Protein AF-A0AB39QPD4-F1 (afdb_monomer)

Mean predicted aligned error: 7.65 Å

Organism: NCBI:txid3238631

Sequence (115 aa):
MNHADDDAVPVLRWARVRLLGEWDIMGAGAATGVLGSAAGCPEFAMLSLDGNVILRGTTWQESIGSLVVPDPHRVQIIRDYMARRSANPRTPAAERAEGESWLRTHPPEQVPEPE

Structure (mmCIF, N/CA/C/O backbone):
data_AF-A0AB39QPD4-F1
#
_entry.id   AF-A0AB39QPD4-F1
#
loop_
_atom_site.group_PDB
_atom_site.id
_atom_site.type_symbol
_atom_site.label_atom_id
_atom_site.label_alt_id
_atom_site.label_comp_id
_atom_site.label_asym_id
_atom_site.label_entity_id
_atom_site.label_seq_id
_atom_site.pdbx_PDB_ins_code
_atom_site.Cartn_x
_atom_site.Cartn_y
_atom_site.Cartn_z
_atom_site.occupancy
_atom_site.B_iso_or_equiv
_atom_site.auth_seq_id
_atom_site.auth_comp_id
_atom_site.auth_asym_id
_atom_site.auth_atom_id
_atom_site.pdbx_PDB_model_num
ATOM 1 N N . MET A 1 1 ? 6.451 1.425 29.395 1.00 39.31 1 MET A N 1
ATOM 2 C CA . MET A 1 1 ? 7.369 0.565 28.622 1.00 39.31 1 MET A CA 1
ATOM 3 C C . MET A 1 1 ? 7.796 1.392 27.425 1.00 39.31 1 MET A C 1
ATOM 5 O O . MET A 1 1 ? 6.931 1.797 26.664 1.00 39.31 1 MET A O 1
ATOM 9 N N . ASN A 1 2 ? 9.060 1.806 27.376 1.00 30.95 2 ASN A N 1
ATOM 10 C CA . ASN A 1 2 ? 9.556 2.777 26.402 1.00 30.95 2 ASN A CA 1
ATOM 11 C C . ASN A 1 2 ? 9.930 2.006 25.125 1.00 30.95 2 ASN A C 1
ATOM 13 O O . ASN A 1 2 ? 10.890 1.248 25.147 1.00 30.95 2 ASN A O 1
ATOM 17 N N . HIS A 1 3 ? 9.146 2.119 24.049 1.00 48.78 3 HIS A N 1
ATOM 18 C CA . HIS A 1 3 ? 9.441 1.464 22.758 1.00 48.78 3 HIS A CA 1
ATOM 19 C C . HIS A 1 3 ? 10.639 2.091 22.017 1.00 48.78 3 HIS A C 1
ATOM 21 O O . HIS A 1 3 ? 11.009 1.617 20.952 1.00 48.78 3 HIS A O 1
ATOM 27 N N . ALA A 1 4 ? 11.239 3.153 22.564 1.00 50.22 4 ALA A N 1
ATOM 28 C CA . ALA A 1 4 ? 12.327 3.893 21.929 1.00 50.22 4 ALA A CA 1
ATOM 29 C C . ALA A 1 4 ? 13.728 3.277 22.123 1.00 50.22 4 ALA A C 1
ATOM 31 O O . ALA A 1 4 ? 14.661 3.758 21.495 1.00 50.22 4 ALA A O 1
ATOM 32 N N . ASP A 1 5 ? 13.874 2.254 22.977 1.00 44.41 5 ASP A N 1
ATOM 33 C CA . ASP A 1 5 ? 15.171 1.625 23.304 1.00 44.41 5 ASP A CA 1
ATOM 34 C C . ASP A 1 5 ? 15.418 0.288 22.579 1.00 44.41 5 ASP A C 1
ATOM 36 O O . ASP A 1 5 ? 16.436 -0.362 22.814 1.00 44.41 5 ASP A O 1
ATOM 40 N N . ASP A 1 6 ? 14.505 -0.153 21.709 1.00 50.00 6 ASP A N 1
ATOM 41 C CA . ASP A 1 6 ? 14.725 -1.359 20.908 1.00 50.00 6 ASP A CA 1
ATOM 42 C C . ASP A 1 6 ? 15.326 -0.960 19.550 1.00 50.00 6 ASP A C 1
ATOM 44 O O . ASP A 1 6 ? 14.621 -0.750 18.565 1.00 50.00 6 ASP A O 1
ATOM 48 N N . ASP A 1 7 ? 16.656 -0.826 19.507 1.00 50.78 7 ASP A N 1
ATOM 49 C CA . ASP A 1 7 ? 17.461 -0.568 18.294 1.00 50.78 7 ASP A CA 1
ATOM 50 C C . ASP A 1 7 ? 17.337 -1.684 17.226 1.00 50.78 7 ASP A C 1
ATOM 52 O O . ASP A 1 7 ? 17.967 -1.637 16.161 1.00 50.78 7 ASP A O 1
ATOM 56 N N . ALA A 1 8 ? 16.533 -2.719 17.480 1.00 60.41 8 ALA A N 1
ATOM 57 C CA . ALA A 1 8 ? 16.198 -3.729 16.497 1.00 60.41 8 ALA A CA 1
ATOM 58 C C . ALA A 1 8 ? 15.292 -3.124 15.415 1.00 60.41 8 ALA A C 1
ATOM 60 O O . ALA A 1 8 ? 14.085 -2.972 15.590 1.00 60.41 8 ALA A O 1
ATOM 61 N N . VAL A 1 9 ? 15.877 -2.815 14.253 1.00 58.16 9 VAL A N 1
ATOM 62 C CA . VAL A 1 9 ? 15.120 -2.436 13.051 1.00 58.16 9 VAL A CA 1
ATOM 63 C C . VAL A 1 9 ? 13.998 -3.462 12.835 1.00 58.16 9 VAL A C 1
ATOM 65 O O . VAL A 1 9 ? 14.299 -4.649 12.652 1.00 58.16 9 VAL A O 1
ATOM 68 N N . PRO A 1 10 ? 12.716 -3.051 12.852 1.00 64.06 10 PRO A N 1
ATOM 69 C CA . PRO A 1 10 ? 11.614 -3.991 12.756 1.00 64.06 10 PRO A CA 1
ATOM 70 C C . PRO A 1 10 ? 11.706 -4.767 11.446 1.00 64.06 10 PRO A C 1
ATOM 72 O O . PRO A 1 10 ? 11.881 -4.213 10.356 1.00 64.06 10 PRO A O 1
ATOM 75 N N . VAL A 1 11 ? 11.600 -6.088 11.555 1.00 71.19 11 VAL A N 1
ATOM 76 C CA . VAL A 1 11 ? 11.657 -6.970 10.397 1.00 71.19 11 VAL A CA 1
ATOM 77 C C . VAL A 1 11 ? 10.329 -6.881 9.654 1.00 71.19 11 VAL A C 1
ATOM 79 O O . VAL A 1 11 ? 9.347 -7.518 10.027 1.00 71.19 11 VAL A O 1
ATOM 82 N N . LEU A 1 12 ? 10.310 -6.107 8.571 1.00 75.88 12 LEU A N 1
ATOM 83 C CA . LEU A 1 12 ? 9.141 -5.997 7.704 1.00 75.88 12 LE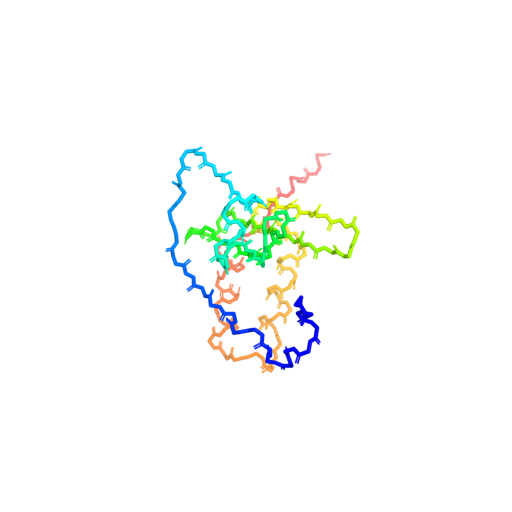U A CA 1
ATOM 84 C C . LEU A 1 12 ? 8.866 -7.341 7.010 1.00 75.88 12 LEU A C 1
ATOM 86 O O . LEU A 1 12 ? 9.754 -7.969 6.419 1.00 75.88 12 LEU A O 1
ATOM 90 N N . ARG A 1 13 ? 7.615 -7.798 7.094 1.00 79.25 13 ARG A N 1
ATOM 91 C CA . ARG A 1 13 ? 7.140 -9.051 6.499 1.00 79.25 13 ARG A CA 1
ATOM 92 C C . ARG A 1 13 ? 5.840 -8.797 5.749 1.00 79.25 13 ARG A C 1
ATOM 94 O O . ARG A 1 13 ? 4.942 -8.142 6.266 1.00 79.25 13 ARG A O 1
ATOM 101 N N . TRP A 1 14 ? 5.726 -9.368 4.554 1.00 86.69 14 TRP A N 1
ATOM 102 C CA . TRP A 1 14 ? 4.451 -9.450 3.850 1.00 86.69 14 TRP A CA 1
ATOM 103 C C . TRP A 1 14 ? 3.678 -10.675 4.331 1.00 86.69 14 TRP A C 1
ATOM 105 O O . TRP A 1 14 ? 4.209 -11.786 4.337 1.00 86.69 14 TRP A O 1
ATOM 115 N N . ALA A 1 15 ? 2.414 -10.475 4.698 1.00 84.88 15 ALA A N 1
ATOM 116 C CA . ALA A 1 15 ? 1.475 -11.543 5.009 1.00 84.88 15 ALA A CA 1
ATOM 117 C C . ALA A 1 15 ? 0.264 -11.439 4.080 1.00 84.88 15 ALA A C 1
ATOM 119 O O . ALA A 1 15 ? -0.278 -10.355 3.858 1.00 84.88 15 ALA A O 1
ATOM 120 N N . ARG A 1 16 ? -0.178 -12.575 3.536 1.00 89.06 16 ARG A N 1
ATOM 121 C CA . ARG A 1 16 ? -1.414 -12.624 2.754 1.00 89.06 16 ARG A CA 1
ATOM 122 C C . ARG A 1 16 ? -2.603 -12.637 3.709 1.00 89.06 16 ARG A C 1
ATOM 124 O O . ARG A 1 16 ? -2.754 -13.571 4.490 1.00 89.06 16 ARG A O 1
ATOM 131 N N . VAL A 1 17 ? -3.466 -11.636 3.591 1.00 81.31 17 VAL A N 1
ATOM 132 C CA . VAL A 1 17 ? -4.702 -11.512 4.373 1.00 81.31 17 VAL A CA 1
ATOM 133 C C . VAL A 1 17 ? -5.919 -11.489 3.450 1.00 81.31 17 VAL A C 1
ATOM 135 O O . VAL A 1 17 ? -5.795 -11.271 2.244 1.00 81.31 17 VAL A O 1
ATOM 138 N N . ARG A 1 18 ? -7.109 -11.738 4.002 1.00 82.56 18 ARG A N 1
ATOM 139 C CA . ARG A 1 18 ? -8.385 -11.617 3.284 1.00 82.56 18 ARG A CA 1
ATOM 140 C C . ARG A 1 18 ? -9.208 -10.513 3.915 1.00 82.56 18 ARG A C 1
ATOM 142 O O . ARG A 1 18 ? -9.426 -10.577 5.119 1.00 82.56 18 ARG A O 1
ATOM 149 N N . LEU A 1 19 ? -9.755 -9.620 3.089 1.00 74.12 19 LEU A N 1
ATOM 150 C CA . LEU A 1 19 ? -10.734 -8.628 3.521 1.00 74.12 19 LEU A CA 1
ATOM 151 C C . LEU A 1 19 ? -12.044 -9.286 4.025 1.00 74.12 19 LEU A C 1
ATOM 153 O O . LEU A 1 19 ? -12.710 -10.023 3.297 1.00 74.12 19 LEU A O 1
ATOM 157 N N . LEU A 1 20 ? -12.381 -9.079 5.302 1.00 81.69 20 LEU A N 1
ATOM 158 C CA . LEU A 1 20 ? -13.738 -9.173 5.875 1.00 81.69 20 LEU A CA 1
ATOM 159 C C . LEU A 1 20 ? -14.641 -8.005 5.411 1.00 81.69 20 LEU A C 1
ATOM 161 O O . LEU A 1 20 ? -14.138 -7.038 4.851 1.00 81.69 20 LEU A O 1
ATOM 165 N N . GLY A 1 21 ? -15.955 -8.087 5.647 1.00 80.81 21 GLY A N 1
ATOM 166 C CA . GLY A 1 21 ? -16.896 -7.008 5.298 1.00 80.81 21 GLY A CA 1
ATOM 167 C C . GLY A 1 21 ? -16.747 -5.743 6.155 1.00 80.81 21 GLY A C 1
ATOM 168 O O . GLY A 1 21 ? -16.984 -4.647 5.663 1.00 80.81 21 GLY A O 1
ATOM 169 N N . GLU A 1 22 ? -16.288 -5.890 7.399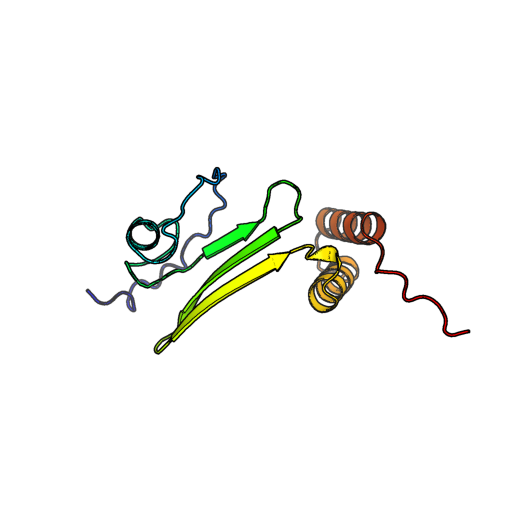 1.00 83.56 22 GLU A N 1
ATOM 170 C CA . GLU A 1 22 ? -15.992 -4.795 8.329 1.00 83.56 22 GLU A CA 1
ATOM 171 C C . GLU A 1 22 ? -14.591 -4.978 8.911 1.00 83.56 22 GLU A C 1
ATOM 173 O O . GLU A 1 22 ? -14.159 -6.109 9.160 1.00 83.56 22 GLU A O 1
ATOM 178 N N . TRP A 1 23 ? -13.860 -3.871 9.056 1.00 80.44 23 TRP A N 1
ATOM 179 C CA . TRP A 1 23 ? -12.446 -3.867 9.420 1.00 80.44 23 TRP A CA 1
ATOM 180 C C . TRP A 1 23 ? -12.168 -2.863 10.519 1.00 80.44 23 TRP A C 1
ATOM 182 O O . TRP A 1 23 ? -12.382 -1.666 10.341 1.00 80.44 23 TRP A O 1
ATOM 192 N N . ASP A 1 24 ? -11.583 -3.348 11.608 1.00 86.56 24 ASP A N 1
ATOM 193 C CA . ASP A 1 24 ? -10.990 -2.495 12.623 1.00 86.56 24 ASP A CA 1
ATOM 194 C C . ASP A 1 24 ? -9.474 -2.394 12.404 1.00 86.56 24 ASP A C 1
ATOM 196 O O . ASP A 1 24 ? -8.687 -3.123 13.002 1.00 86.56 24 ASP A O 1
ATOM 200 N N . ILE A 1 25 ? -9.061 -1.512 11.490 1.00 85.75 25 ILE A N 1
ATOM 201 C CA . ILE A 1 25 ? -7.641 -1.303 11.153 1.00 85.75 25 ILE A CA 1
ATOM 202 C C . ILE A 1 25 ? -6.899 -0.380 12.123 1.00 85.75 25 ILE A C 1
ATOM 204 O O . ILE A 1 25 ? -5.681 -0.263 12.033 1.00 85.75 25 ILE A O 1
ATOM 208 N N . MET A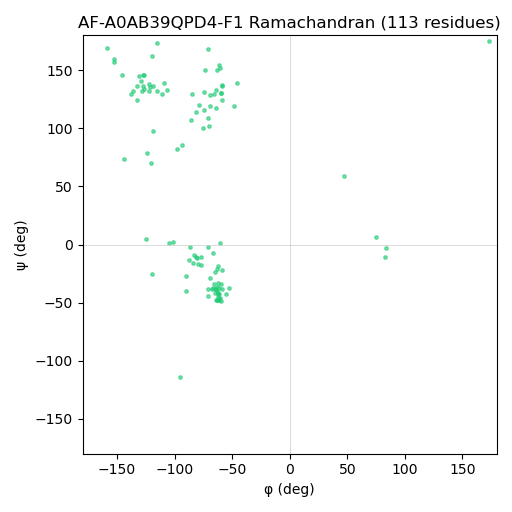 1 26 ? -7.622 0.306 13.009 1.00 87.75 26 MET A N 1
ATOM 209 C CA . MET A 1 26 ? -7.069 1.346 13.881 1.00 87.75 26 MET A CA 1
ATOM 210 C C . MET A 1 26 ? -7.232 1.026 15.368 1.00 87.75 26 MET A C 1
ATOM 212 O O . MET A 1 26 ? -6.441 1.515 16.157 1.00 87.75 26 MET A O 1
ATOM 216 N N . GLY A 1 27 ? -8.209 0.219 15.770 1.00 89.00 27 GLY A N 1
ATOM 217 C CA . GLY A 1 27 ? -8.478 -0.182 17.149 1.00 89.00 27 GLY A CA 1
ATOM 218 C C . GLY A 1 27 ? -7.843 -1.526 17.507 1.00 89.00 27 GLY A C 1
ATOM 219 O O . GLY A 1 27 ? -6.621 -1.663 17.559 1.00 89.00 27 GLY A O 1
ATOM 220 N N . ALA A 1 28 ? -8.673 -2.534 17.771 1.00 88.75 28 ALA A N 1
ATOM 221 C CA . ALA A 1 28 ? -8.250 -3.868 18.179 1.00 88.75 28 ALA A CA 1
ATOM 222 C C . ALA A 1 28 ? -7.354 -4.551 17.137 1.00 88.75 28 ALA A C 1
ATOM 224 O O . ALA A 1 28 ? -6.424 -5.257 17.517 1.00 88.75 28 ALA A O 1
ATOM 225 N N . GLY A 1 29 ? -7.578 -4.317 15.838 1.00 85.75 29 GLY A N 1
ATOM 226 C CA . GLY A 1 29 ? -6.713 -4.867 14.791 1.00 85.75 29 GLY A CA 1
ATOM 227 C C . GLY A 1 29 ? -5.300 -4.284 14.820 1.00 85.75 29 GLY A C 1
ATOM 228 O O . GLY A 1 29 ? -4.338 -5.033 14.651 1.00 85.75 29 GLY A O 1
ATOM 229 N N . ALA A 1 30 ? -5.148 -2.989 15.116 1.00 88.88 30 ALA A N 1
ATOM 230 C CA . ALA A 1 30 ? -3.835 -2.370 15.307 1.00 88.88 30 ALA A CA 1
ATOM 231 C C . ALA A 1 30 ? -3.112 -2.951 16.533 1.00 88.88 30 ALA A C 1
ATOM 233 O O . ALA A 1 30 ? -1.927 -3.253 16.462 1.00 88.88 30 ALA A O 1
ATOM 234 N N . ALA A 1 31 ? -3.835 -3.244 17.618 1.00 89.19 31 ALA A N 1
ATOM 235 C CA . ALA A 1 31 ? -3.267 -3.857 18.822 1.00 89.19 31 ALA A CA 1
ATOM 236 C C . ALA A 1 31 ? -2.761 -5.307 18.640 1.00 89.19 31 ALA A C 1
ATOM 238 O O . ALA A 1 31 ? -2.151 -5.856 19.555 1.00 89.19 31 ALA A O 1
ATOM 239 N N . THR A 1 32 ? -2.998 -5.946 17.486 1.00 85.56 32 THR A N 1
ATOM 240 C CA . THR A 1 32 ? -2.517 -7.315 17.210 1.00 85.56 32 THR A CA 1
ATOM 241 C C . THR A 1 32 ? -1.029 -7.396 16.859 1.00 85.56 32 THR A C 1
ATOM 243 O O . THR A 1 32 ? -0.500 -8.501 16.757 1.00 85.56 32 THR A O 1
ATOM 246 N N . GLY A 1 33 ? -0.361 -6.264 16.610 1.00 83.00 33 GLY A N 1
ATOM 247 C CA . GLY A 1 33 ? 1.009 -6.237 16.088 1.00 83.00 33 GLY A CA 1
ATOM 248 C C . GLY A 1 33 ? 1.105 -6.388 14.563 1.00 83.00 33 GLY A C 1
ATOM 249 O O . GLY A 1 33 ? 2.176 -6.199 13.997 1.00 83.00 33 GLY A O 1
ATOM 250 N N . VAL A 1 34 ? 0.005 -6.737 13.876 1.00 82.81 34 VAL A N 1
ATOM 251 C CA . VAL A 1 34 ? -0.015 -6.919 12.409 1.00 82.81 34 VAL A CA 1
ATOM 252 C C . VAL A 1 34 ? -0.362 -5.623 11.681 1.00 82.81 34 VAL A C 1
ATOM 254 O O . VAL A 1 34 ? 0.205 -5.333 10.631 1.00 82.81 34 VAL A O 1
ATOM 257 N N . LEU A 1 35 ? -1.316 -4.860 12.218 1.00 87.19 35 LEU A N 1
ATOM 258 C CA . LEU A 1 35 ? -1.786 -3.603 11.625 1.00 87.19 35 LEU A CA 1
ATOM 259 C C . LEU A 1 35 ? -1.258 -2.375 12.369 1.00 87.19 35 LEU A C 1
ATOM 261 O O . LEU A 1 35 ? -1.623 -1.257 12.030 1.00 87.19 35 LEU A O 1
ATOM 265 N N . GLY A 1 36 ? -0.445 -2.553 13.403 1.00 89.62 36 GLY A N 1
ATOM 266 C CA . GLY A 1 36 ? -0.027 -1.458 14.261 1.00 89.62 36 GLY A CA 1
ATOM 267 C C . GLY A 1 36 ? 0.760 -1.917 15.473 1.00 89.62 36 GLY A C 1
ATOM 268 O O . GLY A 1 36 ? 0.900 -3.114 15.718 1.00 89.62 36 GLY A O 1
ATOM 269 N N . SER A 1 37 ? 1.254 -0.946 16.232 1.00 89.19 37 SER A N 1
ATOM 270 C CA . SER A 1 37 ? 1.976 -1.165 17.488 1.00 89.19 37 SER A CA 1
ATOM 271 C C . SER A 1 37 ? 1.040 -1.196 18.705 1.00 89.19 37 SER A C 1
ATOM 273 O O . SER A 1 37 ? 1.327 -1.854 19.704 1.00 89.19 37 SER A O 1
ATOM 275 N N . ALA A 1 38 ? -0.104 -0.511 18.624 1.00 90.94 38 ALA A N 1
ATOM 276 C CA . ALA A 1 38 ? -1.108 -0.420 19.681 1.00 90.94 38 ALA A CA 1
ATOM 277 C C . ALA A 1 38 ? -2.482 -0.019 19.118 1.00 90.94 38 ALA A C 1
ATOM 279 O O . ALA A 1 38 ? -2.598 0.422 17.974 1.00 90.94 38 ALA A O 1
ATOM 280 N N . ALA A 1 39 ? -3.533 -0.121 19.938 1.00 92.00 39 ALA A N 1
ATOM 281 C CA . ALA A 1 39 ? -4.824 0.478 19.607 1.00 92.00 39 ALA A CA 1
ATOM 282 C C . ALA A 1 39 ? -4.673 2.000 19.438 1.00 92.00 39 ALA A C 1
ATOM 284 O O . ALA A 1 39 ? -4.087 2.673 20.281 1.00 92.00 39 ALA A O 1
ATOM 285 N N . GLY A 1 40 ? -5.200 2.529 18.340 1.00 91.69 40 GLY A N 1
ATOM 286 C CA . GLY A 1 40 ? -5.003 3.907 17.900 1.00 91.69 40 GLY A CA 1
ATOM 287 C C . GLY A 1 40 ? -3.707 4.133 17.114 1.00 91.69 40 GLY A C 1
ATOM 288 O O . GLY A 1 40 ? -3.498 5.239 16.634 1.00 91.69 40 GLY A O 1
ATOM 289 N N . CYS A 1 41 ? -2.852 3.121 16.935 1.00 93.19 41 CYS A N 1
ATOM 290 C CA . CYS A 1 41 ? -1.544 3.275 16.294 1.00 93.19 41 CYS A CA 1
ATOM 291 C C . CYS A 1 41 ? -1.392 2.405 15.032 1.00 93.19 41 CYS A C 1
ATOM 293 O O . CYS A 1 41 ? -0.660 1.413 15.077 1.00 93.19 41 CYS A O 1
ATOM 295 N N . PRO A 1 42 ? -2.089 2.706 13.914 1.00 92.56 42 PRO A N 1
ATOM 296 C CA . PRO A 1 42 ? -1.938 1.940 12.683 1.00 92.56 42 PRO A CA 1
ATOM 297 C C . PRO A 1 42 ? -0.563 2.157 12.030 1.00 92.56 42 PRO A C 1
ATOM 299 O O . PRO A 1 42 ? -0.157 3.285 11.758 1.00 92.56 42 PRO A O 1
ATOM 302 N N . GLU A 1 43 ? 0.136 1.075 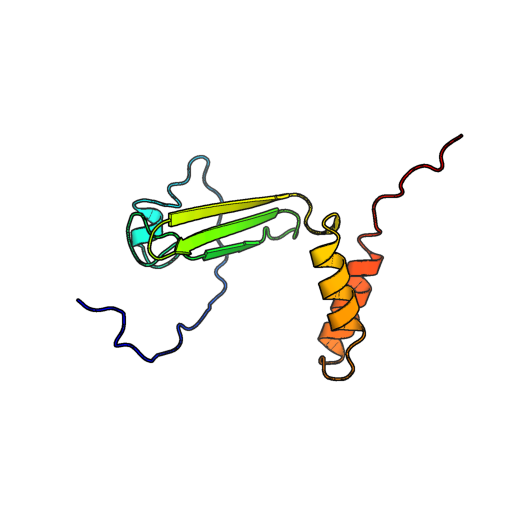11.700 1.00 91.44 43 GLU A N 1
ATOM 303 C CA . GLU A 1 43 ? 1.498 1.112 11.144 1.00 91.44 43 GLU A CA 1
ATOM 304 C C . GLU A 1 43 ? 1.679 0.001 10.104 1.00 91.44 43 GLU A C 1
ATOM 306 O O . GLU A 1 43 ? 2.310 -1.025 10.346 1.00 91.44 43 GLU A O 1
ATOM 311 N N . PHE A 1 44 ? 1.076 0.176 8.927 1.00 90.00 44 PHE A N 1
ATOM 312 C CA . PHE A 1 44 ? 1.078 -0.870 7.906 1.00 90.00 44 PHE A CA 1
ATOM 313 C C . PHE A 1 44 ? 0.970 -0.328 6.482 1.00 90.00 44 PHE A C 1
ATOM 315 O O . PHE A 1 44 ? 0.472 0.773 6.230 1.00 90.00 44 PHE A O 1
ATOM 322 N N . ALA A 1 45 ? 1.391 -1.163 5.534 1.00 92.44 45 ALA A N 1
ATOM 323 C CA . ALA A 1 45 ? 1.104 -1.013 4.116 1.00 92.44 45 ALA A CA 1
ATOM 324 C C . ALA A 1 45 ? 0.500 -2.317 3.584 1.00 92.44 45 ALA A C 1
ATOM 326 O O . ALA A 1 45 ? 0.969 -3.410 3.900 1.00 92.44 45 ALA A O 1
ATOM 327 N N . MET A 1 46 ? -0.540 -2.194 2.770 1.00 92.00 46 MET A N 1
ATOM 328 C CA . MET A 1 46 ? -1.192 -3.295 2.074 1.00 92.00 46 MET A CA 1
ATOM 329 C C . MET A 1 46 ? -1.265 -2.997 0.586 1.00 92.00 46 MET A C 1
ATOM 331 O O . MET A 1 46 ? -1.470 -1.854 0.179 1.00 92.00 46 MET A O 1
ATOM 335 N N . LEU A 1 47 ? -1.147 -4.058 -0.202 1.00 93.69 47 LEU A N 1
ATOM 336 C CA . LEU A 1 47 ? -1.355 -4.063 -1.640 1.00 93.69 47 LEU A CA 1
ATOM 337 C C . LEU A 1 47 ? -2.333 -5.195 -1.959 1.00 93.69 47 LEU A C 1
ATOM 339 O O . LEU A 1 47 ? -2.170 -6.314 -1.462 1.00 93.69 47 LEU A O 1
ATOM 343 N N . SER A 1 48 ? -3.357 -4.912 -2.758 1.00 93.56 48 SER A N 1
ATOM 344 C CA . SER A 1 48 ? -4.244 -5.956 -3.267 1.00 93.56 48 SER A CA 1
ATOM 345 C C . SER A 1 48 ? -3.465 -6.929 -4.162 1.00 93.56 48 SER A C 1
ATOM 347 O O . SER A 1 48 ? -2.485 -6.563 -4.803 1.00 93.56 48 SER A O 1
ATOM 349 N N . LEU A 1 49 ? -3.880 -8.198 -4.221 1.00 93.12 49 LEU A N 1
ATOM 350 C CA . LEU A 1 49 ? -3.140 -9.216 -4.987 1.00 93.12 49 LEU A CA 1
ATOM 351 C C . LEU A 1 49 ? -3.123 -8.955 -6.499 1.00 93.12 49 LEU A C 1
ATOM 353 O O . LEU A 1 49 ? -2.231 -9.437 -7.189 1.00 93.12 49 LEU A O 1
ATOM 357 N N . ASP A 1 50 ? -4.106 -8.211 -6.997 1.00 91.12 50 ASP A N 1
ATOM 358 C CA . ASP A 1 50 ? -4.185 -7.729 -8.376 1.00 91.12 50 ASP A CA 1
ATOM 359 C C . ASP A 1 50 ? -3.442 -6.396 -8.595 1.00 91.12 50 ASP A C 1
ATOM 361 O O . ASP A 1 50 ? -3.383 -5.908 -9.717 1.00 91.12 50 ASP A O 1
ATOM 365 N N . GLY A 1 51 ? -2.867 -5.805 -7.543 1.00 90.06 51 GLY A N 1
ATOM 366 C CA . GLY A 1 51 ? -2.090 -4.568 -7.600 1.00 90.06 51 GLY A CA 1
ATOM 367 C C . GLY A 1 51 ? -2.910 -3.283 -7.765 1.00 90.06 51 GLY A C 1
ATOM 368 O O . GLY A 1 51 ? -2.323 -2.215 -7.932 1.00 90.06 51 GLY A O 1
ATOM 369 N N . ASN A 1 52 ? -4.242 -3.359 -7.712 1.00 92.56 52 ASN A N 1
ATOM 370 C CA . ASN A 1 52 ? -5.136 -2.236 -8.004 1.00 92.56 52 ASN A CA 1
ATOM 371 C C . ASN A 1 52 ? -5.450 -1.327 -6.811 1.00 92.56 52 ASN A C 1
ATOM 373 O O . ASN A 1 52 ? -5.985 -0.241 -7.009 1.00 92.56 52 ASN A O 1
ATOM 377 N N . VAL A 1 53 ? -5.140 -1.726 -5.577 1.00 93.62 53 VAL A N 1
ATOM 378 C CA . VAL A 1 53 ? -5.4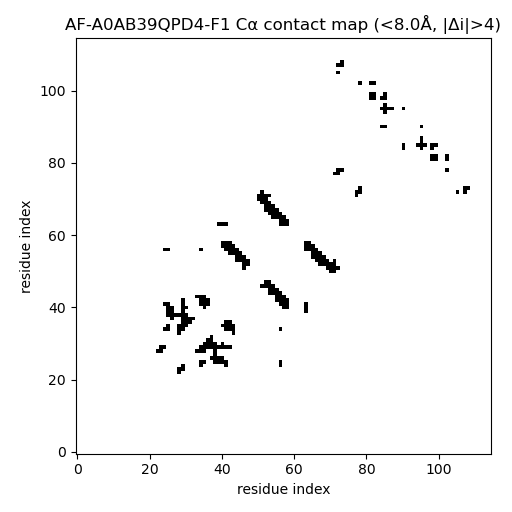00 -0.901 -4.390 1.00 93.62 53 VAL A CA 1
ATOM 379 C C . VAL A 1 53 ? -4.218 -0.956 -3.435 1.00 93.62 53 VAL A C 1
ATOM 381 O O . VAL A 1 53 ? -3.772 -2.035 -3.044 1.00 93.62 53 VAL A O 1
ATOM 384 N N . ILE A 1 54 ? -3.757 0.220 -3.012 1.00 94.31 54 ILE A N 1
ATOM 385 C CA . ILE A 1 54 ? -2.842 0.383 -1.880 1.00 94.31 54 ILE A CA 1
ATOM 386 C C . ILE A 1 54 ? -3.621 0.973 -0.706 1.00 94.31 54 ILE A C 1
ATOM 388 O O . ILE A 1 54 ? -4.333 1.963 -0.869 1.00 94.31 54 ILE A O 1
ATOM 392 N N . LEU A 1 55 ? -3.453 0.399 0.484 1.00 92.31 55 LEU A N 1
ATOM 393 C CA . LEU A 1 55 ? -3.929 0.969 1.746 1.00 92.31 55 LEU A CA 1
ATOM 394 C C . LEU A 1 55 ? -2.735 1.153 2.680 1.00 92.31 55 LEU A C 1
ATOM 396 O O . LEU A 1 55 ? -1.938 0.234 2.867 1.00 92.31 55 LEU A O 1
ATOM 400 N N . ARG A 1 56 ? -2.625 2.330 3.288 1.00 92.88 56 ARG A N 1
ATOM 401 C CA . ARG A 1 56 ? -1.610 2.625 4.297 1.00 92.88 56 ARG A CA 1
ATOM 402 C C . ARG A 1 56 ? -2.268 3.167 5.554 1.00 92.88 56 ARG A C 1
ATOM 404 O O . ARG A 1 56 ? -3.079 4.086 5.467 1.00 92.88 56 ARG A O 1
ATOM 411 N N . GLY A 1 57 ? -1.850 2.644 6.699 1.00 93.38 57 GLY A N 1
ATOM 412 C CA . GLY A 1 57 ? -2.056 3.251 8.007 1.00 93.38 57 GLY A CA 1
ATOM 413 C C . GLY A 1 57 ? -0.728 3.763 8.557 1.00 93.38 57 GLY A C 1
ATOM 414 O O . GLY A 1 57 ? 0.307 3.119 8.377 1.00 93.38 57 GLY A O 1
ATOM 415 N N . THR A 1 58 ? -0.736 4.943 9.165 1.00 93.06 58 THR A N 1
ATOM 416 C CA . THR A 1 58 ? 0.459 5.518 9.783 1.00 93.06 58 THR A CA 1
ATOM 417 C C . THR A 1 58 ? 0.100 6.307 11.027 1.00 93.06 58 THR A C 1
ATOM 419 O O . THR A 1 58 ? -0.905 7.020 11.056 1.00 93.06 58 THR A O 1
ATOM 422 N N . THR A 1 59 ? 1.002 6.266 11.996 1.00 93.62 59 THR A N 1
ATOM 423 C CA . THR A 1 59 ? 0.966 7.114 13.181 1.00 93.62 59 THR A CA 1
ATOM 424 C C . THR A 1 59 ? 2.215 7.978 13.222 1.00 93.62 59 THR A C 1
ATOM 426 O O . THR A 1 59 ? 3.322 7.529 12.931 1.00 93.62 59 THR A O 1
ATOM 429 N N . TRP A 1 60 ? 2.014 9.246 13.546 1.00 91.12 60 TRP A N 1
ATOM 430 C CA . TRP A 1 60 ? 3.040 10.223 13.877 1.00 91.12 60 TRP A CA 1
ATOM 431 C C . TRP A 1 60 ? 2.859 10.649 15.335 1.00 91.12 60 TRP A C 1
ATOM 433 O O . TRP A 1 60 ? 1.871 10.292 15.970 1.00 91.12 60 TRP A O 1
ATOM 443 N N . GLN A 1 61 ? 3.792 11.444 15.863 1.00 89.88 61 GLN A N 1
ATOM 444 C CA . GLN A 1 61 ? 3.777 11.855 17.274 1.00 89.88 61 GLN A CA 1
ATOM 445 C C . GLN A 1 61 ? 2.446 12.477 17.723 1.00 89.88 61 GLN A C 1
ATOM 447 O O . GLN A 1 61 ? 2.011 12.231 18.842 1.00 89.88 61 GLN A O 1
ATOM 452 N N . GLU A 1 62 ? 1.796 13.252 16.853 1.00 92.38 62 GLU A N 1
ATOM 453 C CA . GLU A 1 62 ? 0.579 14.004 17.194 1.00 92.38 62 GLU A CA 1
ATOM 454 C C . GLU A 1 62 ? -0.607 13.709 16.266 1.00 92.38 62 GLU A C 1
ATOM 456 O O . GLU A 1 62 ? -1.650 14.353 16.358 1.00 92.38 62 GLU A O 1
ATOM 461 N N . SER A 1 63 ? -0.471 12.770 15.327 1.00 90.94 63 SER A N 1
ATOM 462 C CA . SER A 1 63 ? -1.540 12.492 14.365 1.00 90.94 63 SER A CA 1
ATOM 463 C C . SER A 1 63 ? -1.520 11.063 13.856 1.00 90.94 63 SER A C 1
ATOM 465 O O . SER A 1 63 ? -0.497 10.384 13.857 1.00 90.94 63 SER A O 1
ATOM 467 N N . ILE A 1 64 ? -2.680 10.621 13.388 1.00 92.56 64 ILE A N 1
ATOM 468 C CA . ILE A 1 64 ? -2.871 9.332 12.738 1.00 92.56 64 ILE A CA 1
ATOM 469 C C . ILE A 1 64 ? -3.434 9.616 11.352 1.00 92.56 64 ILE A C 1
ATOM 471 O O . ILE A 1 64 ? -4.299 10.478 11.187 1.00 92.56 64 ILE A O 1
ATOM 475 N N . GLY A 1 65 ? -2.935 8.902 10.351 1.00 90.69 65 GLY A N 1
ATOM 476 C CA . GLY A 1 65 ? -3.376 9.028 8.972 1.00 90.69 65 GLY A CA 1
ATOM 477 C C . GLY A 1 65 ? -3.684 7.673 8.360 1.00 90.69 65 GLY A C 1
ATOM 478 O O . GLY A 1 65 ? -2.998 6.682 8.612 1.00 90.69 65 GLY A O 1
ATOM 479 N N . SER A 1 66 ? -4.691 7.651 7.493 1.00 91.31 66 SER A N 1
ATOM 480 C CA . SER A 1 66 ? -4.899 6.551 6.560 1.00 91.31 66 SER A CA 1
ATOM 481 C C . SER A 1 66 ? -5.026 7.090 5.141 1.00 91.31 66 SER A C 1
ATOM 483 O O . SER A 1 66 ? -5.514 8.199 4.924 1.00 91.31 66 SER A O 1
ATOM 485 N N . LEU A 1 67 ? -4.528 6.322 4.176 1.00 92.75 67 LEU A N 1
ATOM 486 C CA . LEU A 1 67 ? -4.595 6.650 2.75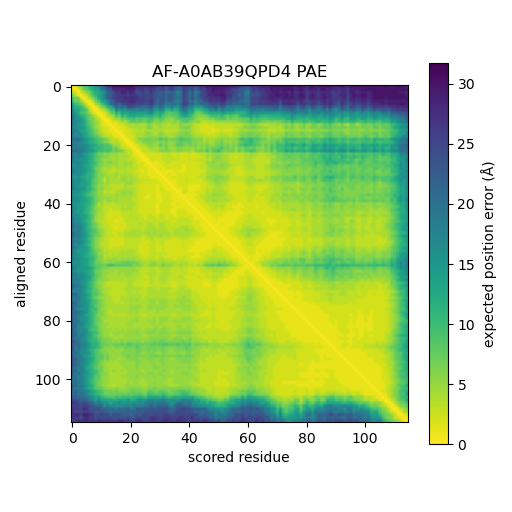7 1.00 92.75 67 LEU A CA 1
ATOM 487 C C . LEU A 1 67 ? -4.990 5.405 1.975 1.00 92.75 67 LEU A C 1
ATOM 489 O O . LEU A 1 67 ? -4.372 4.352 2.136 1.00 92.75 67 LEU A O 1
ATOM 493 N N . VAL A 1 68 ? -5.964 5.566 1.085 1.00 93.75 68 VAL A N 1
ATOM 494 C CA . VAL A 1 68 ? -6.306 4.584 0.057 1.00 93.75 68 VAL A CA 1
ATOM 495 C C . VAL A 1 68 ? -5.920 5.162 -1.297 1.00 93.75 68 VAL A C 1
ATOM 497 O O . VAL A 1 68 ? -6.291 6.289 -1.617 1.00 93.75 68 VAL A O 1
ATOM 500 N N . VAL A 1 69 ? -5.186 4.385 -2.088 1.00 94.94 69 VAL A N 1
ATOM 501 C CA . VAL A 1 69 ? -4.848 4.715 -3.474 1.00 94.94 69 VAL A CA 1
ATOM 502 C C . VAL A 1 69 ? -5.440 3.632 -4.374 1.00 94.94 69 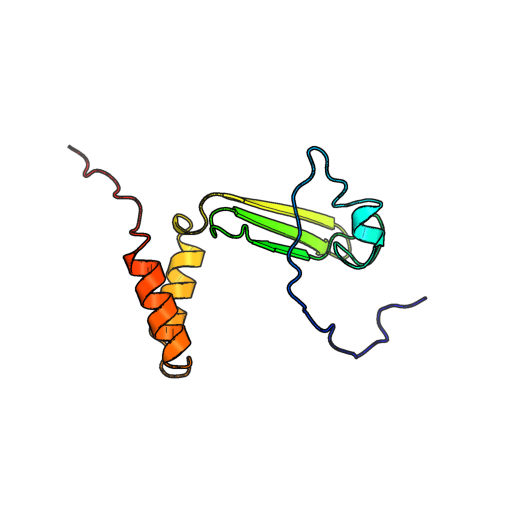VAL A C 1
ATOM 504 O O . VAL A 1 69 ? -4.842 2.557 -4.491 1.00 94.94 69 VAL A O 1
ATOM 507 N N . PRO A 1 70 ? -6.617 3.873 -4.976 1.00 94.75 70 PRO A N 1
ATOM 508 C CA . PRO A 1 70 ? -7.117 3.027 -6.047 1.00 94.75 70 PRO A CA 1
ATOM 509 C C . PRO A 1 70 ? -6.320 3.287 -7.329 1.00 94.75 70 PRO A C 1
ATOM 511 O O . PRO A 1 70 ? -5.818 4.392 -7.543 1.00 94.75 70 PRO A O 1
ATOM 514 N N . ASP A 1 71 ? -6.204 2.262 -8.166 1.00 93.56 71 ASP A N 1
ATOM 515 C CA . ASP A 1 71 ? -5.536 2.299 -9.464 1.00 93.56 71 ASP A CA 1
ATOM 516 C C . ASP A 1 71 ? -4.159 2.987 -9.404 1.00 93.56 71 ASP A C 1
ATOM 518 O O . ASP A 1 71 ? -3.916 3.971 -10.109 1.00 93.56 71 ASP A O 1
ATOM 522 N N . PRO A 1 72 ? -3.211 2.489 -8.579 1.00 92.94 72 PRO A N 1
ATOM 523 C CA . PRO A 1 72 ? -1.928 3.157 -8.347 1.00 92.94 72 PRO A CA 1
ATOM 524 C C . PRO A 1 72 ? -1.117 3.357 -9.634 1.00 92.94 72 PRO A C 1
ATOM 526 O O . PRO A 1 72 ? -0.281 4.256 -9.715 1.00 92.94 72 PRO A O 1
ATOM 529 N N . HIS A 1 73 ? -1.400 2.565 -10.670 1.00 91.75 73 HIS A N 1
ATOM 530 C CA . HIS A 1 73 ? -0.820 2.718 -11.996 1.00 91.75 73 HIS A CA 1
ATOM 531 C C . HIS A 1 73 ? -1.174 4.043 -12.691 1.00 91.75 73 HIS A C 1
ATOM 533 O O . HIS A 1 73 ? -0.439 4.456 -13.589 1.00 91.75 73 HIS A O 1
ATOM 539 N N . ARG A 1 74 ? -2.251 4.726 -12.284 1.00 92.31 74 ARG A N 1
ATOM 540 C CA . ARG A 1 74 ? -2.639 6.055 -12.785 1.00 92.31 74 ARG A CA 1
ATOM 541 C C . ARG A 1 74 ? -1.916 7.197 -12.074 1.00 92.31 74 ARG A C 1
ATOM 543 O O . ARG A 1 74 ? -1.893 8.318 -12.570 1.00 92.31 74 ARG A O 1
ATOM 550 N N . VAL A 1 75 ? -1.302 6.938 -10.920 1.00 92.94 75 VAL A N 1
ATOM 551 C CA . VAL A 1 75 ? -0.660 7.981 -10.116 1.00 92.94 75 VAL A CA 1
ATOM 552 C C . VAL A 1 75 ? 0.735 8.283 -10.660 1.00 92.94 75 VAL A C 1
ATOM 554 O O . VAL A 1 75 ? 1.651 7.465 -10.552 1.00 92.94 75 VAL A O 1
ATOM 557 N N . GLN A 1 76 ? 0.928 9.495 -11.186 1.00 93.12 76 GLN A N 1
ATOM 558 C CA . GLN A 1 76 ? 2.164 9.878 -11.878 1.00 93.12 76 GLN A CA 1
ATOM 559 C C . GLN A 1 76 ? 3.429 9.664 -11.036 1.00 93.12 76 GLN A C 1
ATOM 561 O O . GLN A 1 76 ? 4.402 9.107 -11.534 1.00 93.12 76 GLN A O 1
ATOM 566 N N . ILE A 1 77 ? 3.412 10.008 -9.741 1.00 94.00 77 ILE A N 1
ATOM 567 C CA . ILE A 1 77 ? 4.600 9.850 -8.886 1.00 94.00 77 ILE A CA 1
ATOM 568 C C . ILE A 1 77 ? 5.041 8.383 -8.739 1.00 94.00 77 ILE A C 1
ATOM 570 O O . ILE A 1 77 ? 6.240 8.106 -8.660 1.00 94.00 77 ILE A O 1
ATOM 574 N N . ILE A 1 78 ? 4.091 7.441 -8.745 1.00 93.19 78 ILE A N 1
ATOM 575 C CA . ILE A 1 78 ? 4.362 5.997 -8.691 1.00 93.19 78 ILE A CA 1
ATOM 576 C C . ILE A 1 78 ? 4.972 5.545 -10.019 1.00 93.19 78 ILE A C 1
ATOM 578 O O . ILE A 1 78 ? 5.981 4.837 -10.032 1.00 93.19 78 ILE A O 1
ATOM 582 N N . ARG A 1 79 ? 4.409 6.006 -11.140 1.00 94.38 79 ARG A N 1
ATOM 583 C CA . ARG A 1 79 ? 4.938 5.718 -12.480 1.00 94.38 79 ARG A CA 1
ATOM 584 C C . ARG A 1 79 ? 6.359 6.243 -12.648 1.00 94.38 79 ARG A C 1
ATOM 586 O O . ARG A 1 79 ? 7.231 5.504 -13.098 1.00 94.38 79 ARG A O 1
ATOM 593 N N . ASP A 1 80 ? 6.613 7.479 -12.231 1.00 95.88 80 ASP A N 1
ATOM 594 C CA . ASP A 1 80 ? 7.936 8.093 -12.316 1.00 95.88 80 ASP A CA 1
ATOM 595 C C . ASP A 1 80 ? 8.950 7.356 -11.442 1.00 95.88 80 ASP A C 1
ATOM 597 O O . ASP A 1 80 ? 10.106 7.185 -11.829 1.00 95.88 80 ASP A O 1
ATOM 601 N N . TYR A 1 81 ? 8.531 6.903 -10.256 1.00 94.81 81 TYR A N 1
ATOM 602 C CA . TYR A 1 81 ? 9.367 6.064 -9.406 1.00 94.81 81 TYR A CA 1
ATOM 603 C C . TYR A 1 81 ? 9.746 4.762 -10.117 1.00 94.81 81 TYR A C 1
ATOM 605 O O . TYR A 1 81 ? 10.934 4.441 -10.184 1.00 94.81 81 TYR A O 1
ATOM 613 N N . MET A 1 82 ? 8.775 4.064 -10.712 1.00 95.44 82 MET A N 1
ATOM 614 C CA . MET A 1 82 ? 9.028 2.834 -11.466 1.00 95.44 82 MET A CA 1
ATOM 615 C C . MET A 1 82 ? 9.931 3.073 -12.678 1.00 95.44 82 MET A C 1
ATOM 617 O O . MET A 1 82 ? 10.877 2.313 -12.887 1.00 95.44 82 MET A O 1
ATOM 621 N N . ALA A 1 83 ? 9.725 4.156 -13.429 1.00 96.19 83 ALA A N 1
ATOM 622 C CA . ALA A 1 83 ? 10.580 4.524 -14.556 1.00 96.19 83 ALA A CA 1
ATOM 623 C C . ALA A 1 83 ? 12.025 4.793 -14.110 1.00 96.19 83 ALA A C 1
ATOM 625 O O . ALA A 1 83 ? 12.965 4.220 -14.664 1.00 96.19 83 ALA A O 1
ATOM 626 N N . ARG A 1 84 ? 12.218 5.593 -13.052 1.00 97.56 84 ARG A N 1
ATOM 627 C CA . ARG A 1 84 ? 13.551 5.863 -12.485 1.00 97.56 84 ARG A CA 1
ATOM 628 C C . ARG A 1 84 ? 14.224 4.592 -11.974 1.00 97.56 84 ARG A C 1
ATOM 630 O O . ARG A 1 84 ? 15.418 4.403 -12.195 1.00 97.56 84 ARG A O 1
ATOM 637 N N . ARG A 1 85 ? 13.478 3.724 -11.285 1.00 96.56 85 ARG A N 1
ATOM 638 C CA . ARG A 1 85 ? 13.998 2.462 -10.743 1.00 96.56 85 ARG A CA 1
ATOM 639 C C . ARG A 1 85 ? 14.417 1.512 -11.864 1.00 96.56 85 ARG A C 1
ATOM 641 O O . ARG A 1 85 ? 15.498 0.934 -11.772 1.00 96.56 85 ARG A O 1
ATOM 648 N N . SER A 1 86 ? 13.617 1.426 -12.923 1.00 97.62 86 SER A N 1
ATOM 649 C CA . SER A 1 86 ? 13.876 0.581 -14.095 1.00 97.62 86 SER A CA 1
ATOM 650 C C . SER A 1 86 ? 15.080 1.059 -14.908 1.00 97.62 86 SER A C 1
ATOM 652 O O . SER A 1 86 ? 15.897 0.251 -15.333 1.00 97.62 86 SER A O 1
ATOM 654 N N . ALA A 1 87 ? 15.258 2.374 -15.055 1.00 97.06 87 ALA A N 1
ATOM 655 C CA . ALA A 1 87 ? 16.387 2.949 -15.786 1.00 97.06 87 ALA A CA 1
ATOM 656 C C . ALA A 1 87 ? 17.713 2.940 -15.000 1.00 97.06 87 ALA A C 1
ATOM 658 O O . ALA A 1 87 ? 18.780 3.112 -15.587 1.00 97.06 87 ALA A O 1
ATOM 659 N N . ASN A 1 88 ? 17.677 2.777 -13.673 1.00 97.25 88 ASN A N 1
ATOM 660 C CA . ASN A 1 88 ? 18.869 2.865 -12.831 1.00 97.25 88 ASN A CA 1
ATOM 661 C C . ASN A 1 88 ? 19.759 1.612 -12.979 1.00 97.25 88 ASN A C 1
ATOM 663 O O . ASN A 1 88 ? 19.360 0.544 -12.517 1.00 97.25 88 ASN A O 1
ATOM 667 N N . PRO A 1 89 ? 21.004 1.720 -13.490 1.00 95.94 89 PRO A N 1
ATOM 668 C CA . PRO A 1 89 ? 21.887 0.564 -13.694 1.00 95.94 89 PRO A CA 1
ATOM 669 C C . PRO A 1 89 ? 22.267 -0.183 -12.409 1.00 95.94 89 PRO A C 1
ATOM 671 O O . PRO A 1 89 ? 22.715 -1.325 -12.472 1.00 95.94 89 PRO A O 1
ATOM 674 N N . ARG A 1 90 ? 22.102 0.452 -11.240 1.00 97.06 90 ARG A N 1
ATOM 675 C CA . ARG A 1 90 ? 22.335 -0.170 -9.927 1.00 97.06 90 ARG A CA 1
ATOM 676 C C . ARG A 1 90 ? 21.166 -1.042 -9.461 1.00 97.06 90 ARG A C 1
ATOM 678 O O . ARG A 1 90 ? 21.303 -1.758 -8.475 1.00 97.06 90 ARG A O 1
ATOM 685 N N . THR A 1 91 ? 20.013 -0.970 -10.122 1.00 96.00 91 THR A N 1
ATOM 686 C CA . THR A 1 91 ? 18.887 -1.873 -9.878 1.00 96.00 91 THR A CA 1
ATOM 687 C C . THR A 1 91 ? 19.194 -3.249 -10.492 1.00 96.00 91 THR A C 1
ATOM 689 O O . THR A 1 91 ? 19.589 -3.306 -11.665 1.00 96.00 91 THR A O 1
ATOM 692 N N . PRO A 1 92 ? 19.010 -4.358 -9.749 1.00 97.94 92 PRO A N 1
ATOM 693 C CA . PRO A 1 92 ? 19.107 -5.713 -10.287 1.00 97.94 92 PRO A CA 1
ATOM 694 C C . PRO A 1 92 ? 18.352 -5.880 -11.611 1.00 97.94 92 PRO A C 1
ATOM 696 O O . PRO A 1 92 ? 17.248 -5.369 -11.778 1.00 97.94 92 PRO A O 1
ATOM 699 N N . ALA A 1 93 ? 18.941 -6.607 -12.565 1.00 96.94 93 ALA A N 1
ATOM 700 C CA . ALA A 1 93 ? 18.404 -6.699 -13.925 1.00 96.94 93 ALA A CA 1
ATOM 701 C C . ALA A 1 93 ? 16.975 -7.261 -13.992 1.00 96.94 93 ALA A C 1
ATOM 703 O O . ALA A 1 93 ? 16.169 -6.755 -14.767 1.00 96.94 93 ALA A O 1
ATOM 704 N N . ALA A 1 94 ? 16.662 -8.258 -13.159 1.00 97.12 94 ALA A N 1
ATOM 705 C CA . ALA A 1 94 ? 15.316 -8.820 -13.062 1.00 97.12 94 ALA A CA 1
ATOM 706 C C . ALA A 1 94 ? 14.290 -7.766 -12.613 1.00 97.12 94 ALA A C 1
ATOM 708 O O . ALA A 1 94 ? 13.273 -7.579 -13.268 1.00 97.12 94 ALA A O 1
ATOM 709 N N . GLU A 1 95 ? 14.611 -7.002 -11.568 1.00 95.12 95 GLU A N 1
ATOM 710 C CA . GLU A 1 95 ? 13.737 -5.959 -11.016 1.00 95.12 95 GLU A CA 1
ATOM 711 C C . GLU A 1 95 ? 13.524 -4.807 -12.022 1.00 95.12 95 GLU A C 1
ATOM 713 O O . GLU A 1 95 ? 12.430 -4.256 -12.125 1.00 95.12 95 GLU A O 1
ATOM 718 N N . ARG A 1 96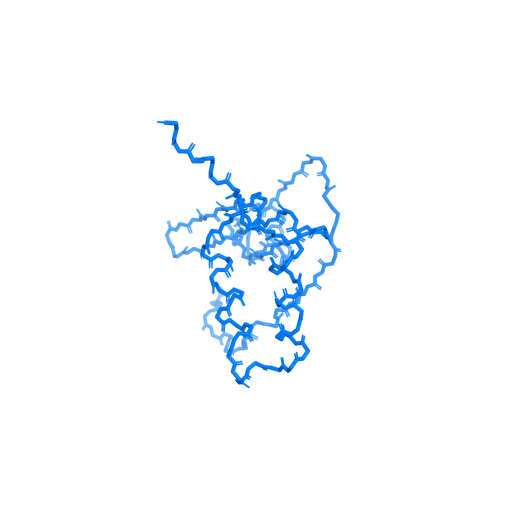 ? 14.542 -4.477 -12.836 1.00 97.62 96 ARG A N 1
ATOM 719 C CA . ARG A 1 96 ? 14.382 -3.526 -13.954 1.00 97.62 96 ARG A CA 1
ATOM 720 C C . ARG A 1 96 ? 13.418 -4.048 -15.016 1.00 97.62 96 ARG A C 1
ATOM 722 O O . ARG A 1 96 ? 12.518 -3.319 -15.416 1.00 97.62 96 ARG A O 1
ATOM 729 N N . ALA A 1 97 ? 13.584 -5.300 -15.444 1.00 97.44 97 ALA A N 1
ATOM 730 C CA . ALA A 1 97 ? 12.718 -5.917 -16.449 1.00 97.44 97 ALA A CA 1
ATOM 731 C C . ALA A 1 97 ? 11.259 -6.029 -15.968 1.00 97.44 97 ALA A C 1
ATOM 733 O O . ALA A 1 97 ? 10.326 -5.821 -16.746 1.00 97.44 97 ALA A O 1
ATOM 734 N N . GLU A 1 98 ? 11.049 -6.309 -14.680 1.00 95.88 98 GLU A N 1
ATOM 735 C CA . GLU A 1 98 ? 9.726 -6.294 -14.050 1.00 95.88 98 GLU A CA 1
ATOM 736 C C . GLU A 1 98 ? 9.100 -4.894 -14.085 1.00 95.88 98 GLU A C 1
ATOM 738 O O . GLU A 1 98 ? 7.956 -4.751 -14.519 1.00 95.88 98 GLU A O 1
ATOM 743 N N . GLY A 1 99 ? 9.855 -3.855 -13.711 1.00 95.56 99 GLY A N 1
ATOM 744 C CA . GLY A 1 99 ? 9.391 -2.467 -13.769 1.00 95.56 99 GLY A CA 1
ATOM 745 C C . GLY A 1 99 ? 9.059 -1.993 -15.191 1.00 95.56 99 GLY A C 1
ATOM 746 O O . GLY A 1 99 ? 8.016 -1.373 -15.411 1.00 95.56 99 GLY A O 1
ATOM 747 N N . GLU A 1 100 ? 9.879 -2.353 -16.182 1.00 96.50 100 GLU A N 1
ATOM 748 C CA . GLU A 1 100 ? 9.618 -2.088 -17.606 1.00 96.50 100 GLU A CA 1
ATOM 749 C C . GLU A 1 100 ? 8.346 -2.796 -18.091 1.00 96.50 100 GLU A C 1
ATOM 751 O O . GLU A 1 100 ? 7.495 -2.195 -18.754 1.00 96.50 100 GLU A O 1
ATOM 756 N N . SER A 1 101 ? 8.180 -4.072 -17.731 1.00 96.19 101 SER A N 1
ATOM 757 C CA . SER A 1 101 ? 6.983 -4.842 -18.073 1.00 96.19 101 SER A CA 1
ATOM 758 C C . SER A 1 101 ? 5.727 -4.250 -17.428 1.00 96.19 101 SER A C 1
ATOM 760 O O . SER A 1 101 ? 4.683 -4.150 -18.081 1.00 96.19 101 SER A O 1
ATOM 762 N N . TRP A 1 102 ? 5.826 -3.799 -16.176 1.00 94.31 102 TRP A N 1
ATOM 763 C CA . TRP A 1 102 ? 4.733 -3.140 -15.466 1.00 94.31 102 TRP A CA 1
ATOM 764 C C . TRP A 1 102 ? 4.316 -1.831 -16.152 1.00 94.31 102 TRP A C 1
ATOM 766 O O . TRP A 1 102 ? 3.133 -1.646 -16.440 1.00 94.31 102 TRP A O 1
ATOM 776 N N . LEU A 1 103 ? 5.273 -0.968 -16.517 1.00 94.94 103 LEU A N 1
ATOM 777 C CA . LEU A 1 103 ? 5.001 0.290 -17.230 1.00 94.94 103 LEU A CA 1
ATOM 778 C C . LEU A 1 103 ? 4.344 0.063 -18.597 1.00 94.94 103 LEU A C 1
ATOM 780 O O . LEU A 1 103 ? 3.471 0.831 -18.998 1.00 94.94 103 LEU A O 1
ATOM 784 N N . ARG A 1 104 ? 4.749 -0.996 -19.306 1.00 94.38 104 ARG A N 1
ATOM 785 C CA . ARG A 1 104 ? 4.193 -1.370 -20.614 1.00 94.38 104 ARG A CA 1
ATOM 786 C C . ARG A 1 104 ? 2.771 -1.923 -20.513 1.00 94.38 104 ARG A C 1
ATOM 788 O O . ARG A 1 104 ? 1.961 -1.678 -21.400 1.00 94.38 104 ARG A O 1
ATOM 795 N N . THR A 1 105 ? 2.478 -2.700 -19.473 1.00 93.00 105 THR A N 1
ATOM 796 C CA . THR A 1 105 ? 1.152 -3.310 -19.261 1.00 93.00 105 THR A CA 1
ATOM 797 C C . THR A 1 105 ? 0.134 -2.336 -18.669 1.00 93.00 105 THR A C 1
ATOM 799 O O . THR A 1 105 ? -1.063 -2.572 -18.801 1.00 93.00 105 THR A O 1
ATOM 802 N N . HIS A 1 106 ? 0.596 -1.218 -18.104 1.00 90.94 106 HIS A N 1
ATOM 803 C CA . HIS A 1 106 ? -0.240 -0.141 -17.583 1.00 90.94 106 HIS A CA 1
ATOM 804 C C . HIS A 1 106 ? 0.151 1.184 -18.254 1.00 90.94 106 HIS A C 1
ATOM 806 O O . HIS A 1 106 ? 0.902 1.968 -17.664 1.00 90.94 106 HIS A O 1
ATOM 812 N N . PRO A 1 107 ? -0.286 1.460 -19.494 1.00 84.31 107 PRO A N 1
ATOM 813 C CA . PRO A 1 107 ? 0.006 2.733 -20.147 1.00 84.31 107 PRO A CA 1
ATOM 814 C C . PRO A 1 107 ? -0.599 3.910 -19.358 1.00 84.31 107 PRO A C 1
ATOM 816 O O . PRO A 1 107 ? -1.560 3.718 -18.609 1.00 84.31 107 PRO A O 1
ATOM 819 N N . PRO A 1 108 ? -0.031 5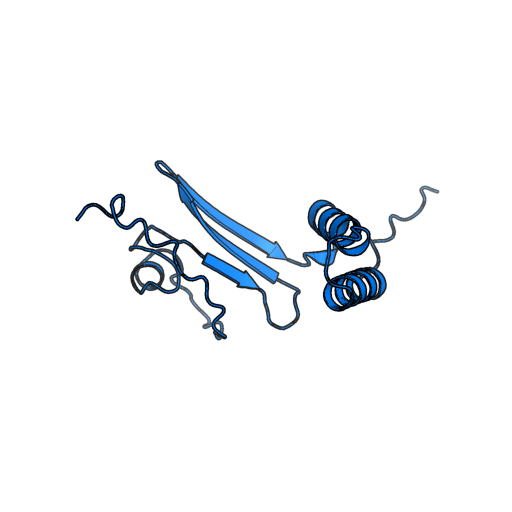.125 -19.477 1.00 81.25 108 PRO A N 1
ATOM 820 C CA . PRO A 1 108 ? -0.651 6.305 -18.889 1.00 81.25 108 PRO A CA 1
ATOM 821 C C . PRO A 1 108 ? -2.037 6.523 -19.505 1.00 81.25 108 PRO A C 1
ATOM 823 O O . PRO A 1 108 ? -2.282 6.143 -20.653 1.00 81.25 108 PRO A O 1
ATOM 826 N N . GLU A 1 109 ? -2.934 7.140 -18.742 1.00 74.25 109 GLU A N 1
ATOM 827 C CA . GLU A 1 109 ? -4.239 7.541 -19.259 1.00 74.25 109 GLU A CA 1
ATOM 828 C C . GLU A 1 109 ? -4.025 8.503 -20.437 1.00 74.25 109 GLU A C 1
ATOM 830 O O . GLU A 1 109 ? -3.287 9.485 -20.326 1.00 74.25 109 GLU A O 1
ATOM 835 N N . GLN A 1 110 ? -4.599 8.173 -21.597 1.00 67.38 110 GLN A N 1
ATOM 836 C CA . GLN A 1 110 ? -4.533 9.043 -22.766 1.00 67.38 110 GLN A CA 1
ATOM 837 C C . GLN A 1 110 ? -5.424 10.249 -22.483 1.00 67.38 110 GLN A C 1
ATOM 839 O O . GLN A 1 110 ? -6.646 10.120 -22.441 1.00 67.38 110 GLN A O 1
ATOM 844 N N . VAL A 1 111 ? -4.817 11.412 -22.256 1.00 68.75 111 VAL A N 1
ATOM 845 C CA . VAL A 1 111 ? -5.565 12.669 -22.237 1.00 68.75 111 VAL A CA 1
ATOM 846 C C . VAL A 1 111 ? -5.997 12.933 -23.682 1.00 68.75 111 VAL A C 1
ATOM 848 O O . VAL A 1 111 ? -5.116 13.004 -24.542 1.00 68.75 111 VAL A O 1
ATOM 851 N N . PRO A 1 112 ? -7.305 13.017 -23.988 1.00 61.84 112 PRO A N 1
ATOM 852 C CA . PRO A 1 112 ? -7.749 13.318 -25.343 1.00 61.84 112 PRO A CA 1
ATOM 853 C C . PRO A 1 112 ? -7.178 14.671 -25.786 1.00 61.84 112 PRO A C 1
ATOM 855 O O . PRO A 1 112 ? -7.139 15.617 -24.995 1.00 61.84 112 PRO A O 1
ATOM 858 N N . GLU A 1 113 ? -6.703 14.746 -27.033 1.00 58.03 113 GLU A N 1
ATOM 859 C CA . GLU A 1 113 ? -6.273 16.013 -27.631 1.00 58.03 113 GLU A CA 1
ATOM 860 C C . GLU A 1 113 ? -7.448 17.005 -27.622 1.00 58.03 113 GLU A C 1
ATOM 862 O O . GLU A 1 113 ? -8.578 16.602 -27.915 1.00 58.03 113 GLU A O 1
ATOM 867 N N . PRO A 1 114 ? -7.221 18.279 -27.257 1.00 68.75 114 PRO A N 1
ATOM 868 C CA . PRO A 1 114 ? -8.251 19.298 -27.401 1.00 68.75 114 PRO A CA 1
ATOM 869 C C . PRO A 1 114 ? -8.577 19.495 -28.891 1.00 68.75 114 PRO A C 1
ATOM 871 O O . PRO A 1 114 ? -7.656 19.606 -29.702 1.00 68.75 114 PRO A O 1
ATOM 874 N N . GLU A 1 115 ? -9.874 19.517 -29.222 1.00 63.97 115 GLU A N 1
ATOM 875 C CA . GLU A 1 115 ? -10.395 19.862 -30.560 1.00 63.97 115 GLU A CA 1
ATOM 876 C C . GLU A 1 115 ? -10.030 21.291 -30.994 1.00 63.97 115 GLU A C 1
ATOM 878 O O . GLU A 1 115 ? -10.026 22.204 -30.130 1.00 63.97 115 GLU A O 1
#

Nearest PDB structures (foldseek):
  8t7t-assembly1_B  TM=5.094E-01  e=6.784E-01  Homo sapiens
  7czf-assembly1_C  TM=3.775E-01  e=1.210E+00  Human gammaherpesvirus 8
  7b7n-assembly1_L  TM=4.064E-01  e=1.210E+00  Human gammaherpesvirus 8
  4q7o-assembly1_A  TM=5.038E-01  e=3.847E+00  Neisseria meningitidis MC58

Solvent-accessible surface area (backbone atoms only — not comparable to full-atom values): 7101 Å² total; per-residue (Å²): 135,77,80,86,77,61,86,67,78,78,84,87,74,92,74,95,81,78,90,64,97,71,80,56,59,39,39,73,41,0,48,67,61,74,30,8,84,31,61,69,28,14,54,36,77,49,69,44,97,85,60,46,36,38,42,36,34,38,58,55,100,89,48,70,51,75,50,77,39,71,49,45,68,70,38,61,72,55,46,53,49,39,52,54,50,34,69,35,86,88,41,58,69,68,62,19,53,51,33,51,50,49,51,68,76,42,63,72,81,81,74,78,79,84,132

Secondary structure (DSSP, 8-state):
--GGG--S------------SS--TTTTTGGGSSSEEETTEE-EEEE-TTS-EEEEEEE-SS-EEEEEEESGGG-HHHHHHHHHHHH-TTS-HHHHHHHHHHHHHSPPP-PPPP-

pLDDT: mean 85.86, std 13.94, range [30.95, 97.94]

Foldseek 3Di:
DDPPPPPPDDDDDDDDDDDDPDDDLQAVVQCVVAQHVHRNAGADWDADPVRQKIWGWHDDPPDTDIDIDGRCLQPVVSLVVLVCLLPDPPRPPVSNVVSVVSCVVRDHDDDDDDD

Radius of gyration: 18.07 Å; Cα contacts (8 Å, |Δi|>4): 138; chains: 1; bounding box: 39×32×59 Å